Protein AF-U6CZ06-F1 (afdb_monomer_lite)

InterPro domains:
  IPR038876 Ecto-NOX disulfide-thiol exchanger 1/2 [PTHR16001] (2-107)
  IPR060245 Ecto-NOX disulfide-thiol exchanger 1/2, C-terminal helix-turn-helix domain [PF27602] (29-96)

Radius of gyration: 20.13 Å; chains: 1; bounding box: 74×34×38 Å

Sequence (108 aa):
ESCATRLCTSSQDSDYPLEKTLNSSPIKSEREALLVGIISTFLHVHPFGASIEYICSYLHRLDSKICTSDVECLMSRLQHTFRQEMTGVGASLEKRWKFCGFEGLKLT

pLDDT: mean 82.02, std 22.32, range [33.94, 98.56]

Foldseek 3Di:
DDDDDDDDDDDPPPCDPPDDDPDDDLQDDPVLVVLLVVQLVVQVVVPPAAALVVSVVVVCVVPVPDDSVVSVVSLVSPCLQKPWDWDDDDPPTGTGIHGNVCVVVVPD

Organism: Neovison vison (NCBI:txid452646)

Secondary structure (DSSP, 8-state):
----------------------S--S--SHHHHHHHHHHHHHHHT-TT-B-HHHHHHHHHTT-TT--HHHHHHHHHH-TTTEEEEEESSGGG-EEEEEE-TTTGGGG-

Structure (mmCIF, N/CA/C/O backbone):
data_AF-U6CZ06-F1
#
_entry.id   AF-U6CZ06-F1
#
loop_
_atom_site.group_PDB
_atom_site.id
_atom_site.type_symbol
_atom_site.label_atom_id
_atom_site.label_alt_id
_atom_site.label_comp_id
_atom_site.label_asym_id
_atom_site.label_entity_id
_atom_site.label_seq_id
_atom_site.pdbx_PDB_ins_code
_atom_site.Cartn_x
_atom_site.Cartn_y
_atom_site.Cartn_z
_atom_site.occupancy
_atom_site.B_iso_or_equiv
_atom_site.auth_seq_id
_atom_site.auth_comp_id
_atom_site.auth_asym_id
_atom_site.auth_atom_id
_atom_site.pdbx_PDB_model_num
ATOM 1 N N . GLU A 1 1 ? 59.369 -19.956 9.552 1.00 38.28 1 GLU A N 1
ATOM 2 C CA . GLU A 1 1 ? 58.496 -19.464 10.635 1.00 38.28 1 GLU A CA 1
ATOM 3 C C . GLU A 1 1 ? 57.119 -20.073 10.430 1.00 38.28 1 GLU A C 1
ATOM 5 O O . GLU A 1 1 ? 56.568 -19.969 9.343 1.00 38.28 1 GLU A O 1
ATOM 10 N N . SER A 1 2 ? 56.669 -20.864 11.401 1.00 36.28 2 SER A N 1
ATOM 11 C CA . SER A 1 2 ? 55.430 -21.644 11.355 1.00 36.28 2 SER A CA 1
ATOM 12 C C . SER A 1 2 ? 54.343 -20.873 12.093 1.00 36.28 2 SER A C 1
ATOM 14 O O . SER A 1 2 ? 54.577 -20.449 13.222 1.00 36.28 2 SER A O 1
ATOM 16 N N . CYS A 1 3 ? 53.164 -20.715 11.495 1.00 39.00 3 CYS A N 1
ATOM 17 C CA . CYS A 1 3 ? 51.964 -20.355 12.242 1.00 39.00 3 CYS A CA 1
ATOM 18 C C . CYS A 1 3 ? 50.752 -21.071 11.641 1.00 39.00 3 CYS A C 1
ATOM 20 O O . CYS A 1 3 ? 50.082 -20.582 10.737 1.00 39.00 3 CYS A O 1
ATOM 22 N N . ALA A 1 4 ? 50.494 -22.273 12.147 1.00 43.94 4 ALA A N 1
ATOM 23 C CA . ALA A 1 4 ? 49.153 -22.826 12.181 1.00 43.94 4 ALA A CA 1
ATOM 24 C C . ALA A 1 4 ? 48.509 -22.368 13.492 1.00 43.94 4 ALA A C 1
ATOM 26 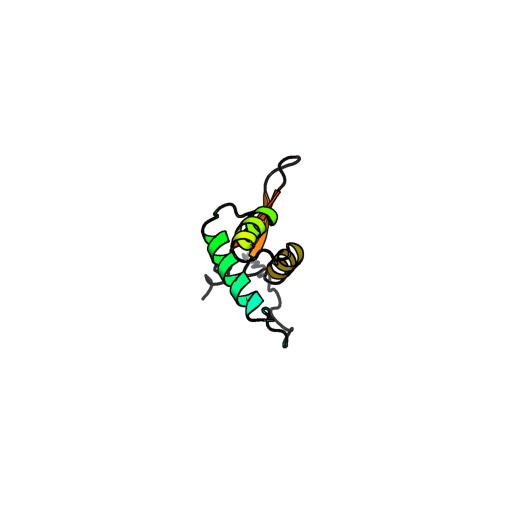O O . ALA A 1 4 ? 49.145 -22.543 14.529 1.00 43.94 4 ALA A O 1
ATOM 27 N N . THR A 1 5 ? 47.276 -21.842 13.463 1.00 40.56 5 THR A N 1
ATOM 28 C CA . THR A 1 5 ? 46.219 -22.070 14.476 1.00 40.56 5 THR A CA 1
ATOM 29 C C . THR A 1 5 ? 44.907 -21.359 14.088 1.00 40.56 5 THR A C 1
ATOM 31 O O . THR A 1 5 ? 44.790 -20.150 14.198 1.00 40.56 5 THR A O 1
ATOM 34 N N . ARG A 1 6 ? 43.942 -22.185 13.656 1.00 43.75 6 ARG A N 1
ATOM 35 C CA . ARG A 1 6 ? 42.552 -22.330 14.142 1.00 43.75 6 ARG A CA 1
ATOM 36 C C . ARG A 1 6 ? 41.527 -21.173 14.075 1.00 43.75 6 ARG A C 1
ATOM 38 O O . ARG A 1 6 ? 41.724 -20.096 14.612 1.00 43.75 6 ARG A O 1
ATOM 45 N N . LEU A 1 7 ? 40.339 -21.628 13.648 1.00 41.09 7 LEU A N 1
ATOM 46 C CA . LEU A 1 7 ? 38.968 -21.311 14.081 1.00 41.09 7 LEU A CA 1
ATOM 47 C C . LEU A 1 7 ? 38.129 -20.350 13.228 1.00 41.09 7 LEU A C 1
ATOM 49 O O . LEU A 1 7 ? 38.282 -19.136 13.214 1.00 41.09 7 LEU A O 1
ATOM 53 N N . CYS A 1 8 ? 37.172 -21.005 12.571 1.00 44.69 8 CYS A N 1
ATOM 54 C CA . CYS A 1 8 ? 35.911 -20.511 12.057 1.00 44.69 8 CYS A CA 1
ATOM 55 C C . CYS A 1 8 ? 35.025 -19.886 13.151 1.00 44.69 8 CYS A C 1
ATOM 57 O O . CYS A 1 8 ? 35.132 -20.239 14.323 1.00 44.69 8 CYS A O 1
ATOM 59 N N . THR A 1 9 ? 34.029 -19.139 12.666 1.00 37.69 9 THR A N 1
ATOM 60 C CA . THR A 1 9 ? 32.780 -18.703 13.310 1.00 37.69 9 THR A CA 1
ATOM 61 C C . THR A 1 9 ? 32.761 -17.276 13.864 1.00 37.69 9 THR A C 1
ATOM 63 O O . THR A 1 9 ? 33.348 -16.953 14.892 1.00 37.69 9 THR A O 1
ATOM 66 N N . SER A 1 10 ? 31.996 -16.425 13.185 1.00 40.09 10 SER A N 1
ATOM 67 C CA . SER A 1 10 ? 31.285 -15.311 13.802 1.00 40.09 10 SER A CA 1
ATOM 68 C C . SER A 1 10 ? 29.939 -15.162 13.098 1.00 40.09 10 SER A C 1
ATOM 70 O O . SER A 1 10 ? 29.760 -14.372 12.173 1.00 40.09 10 SER A O 1
ATOM 72 N N . SER A 1 11 ? 28.979 -15.971 13.547 1.00 52.09 11 SER A N 1
ATOM 73 C CA . SER A 1 11 ? 27.568 -15.616 13.471 1.00 52.09 11 SER A CA 1
ATOM 74 C C . SER A 1 11 ? 27.402 -14.236 14.106 1.00 52.09 11 SER A C 1
ATOM 76 O O . SER A 1 11 ? 27.634 -14.075 15.302 1.00 52.09 11 SER A O 1
ATOM 78 N N . GLN A 1 12 ? 27.038 -13.235 13.313 1.00 42.81 12 GLN A N 1
ATOM 79 C CA . GLN A 1 12 ? 26.316 -12.087 13.842 1.00 42.81 12 GLN A CA 1
ATOM 80 C C . GLN A 1 12 ? 24.846 -12.328 13.533 1.00 42.81 12 GLN A C 1
ATOM 82 O O . GLN A 1 12 ? 24.323 -11.891 12.510 1.00 42.81 12 GLN A O 1
ATOM 87 N N . ASP A 1 13 ? 24.211 -13.080 14.432 1.00 33.94 13 ASP A N 1
ATOM 88 C CA . ASP A 1 13 ? 22.799 -12.893 14.730 1.00 33.94 13 ASP A CA 1
ATOM 89 C C . ASP A 1 13 ? 22.610 -11.406 15.041 1.00 33.94 13 ASP A C 1
ATOM 91 O O . ASP A 1 13 ? 23.095 -10.896 16.053 1.00 33.94 13 ASP A O 1
ATOM 95 N N . SER A 1 14 ? 21.956 -10.677 14.136 1.00 39.28 14 SER A N 1
ATOM 96 C CA . SER A 1 14 ? 21.303 -9.431 14.523 1.00 39.28 14 SER A CA 1
ATOM 97 C C . SER A 1 14 ? 20.061 -9.822 15.308 1.00 39.28 14 SER A C 1
ATOM 99 O O . SER A 1 14 ? 18.969 -9.969 14.770 1.00 39.28 14 SER A O 1
ATOM 101 N N . ASP A 1 15 ? 20.297 -10.060 16.591 1.00 36.44 15 ASP A N 1
ATOM 102 C CA . ASP A 1 15 ? 19.315 -10.184 17.652 1.00 36.44 15 ASP A CA 1
ATOM 103 C C . ASP A 1 15 ? 18.605 -8.823 17.772 1.00 36.44 15 ASP A C 1
ATOM 105 O O . ASP A 1 15 ? 19.122 -7.872 18.364 1.00 36.44 15 ASP A O 1
ATOM 109 N N . TYR A 1 16 ? 17.474 -8.663 17.081 1.00 46.69 16 TYR A N 1
ATOM 110 C CA . TYR A 1 16 ? 16.605 -7.504 17.271 1.00 46.69 16 TYR A CA 1
ATOM 111 C C . TYR A 1 16 ? 15.764 -7.786 18.519 1.00 46.69 16 TYR A C 1
ATOM 113 O O . TYR A 1 16 ? 14.972 -8.732 18.488 1.00 46.69 16 TYR A O 1
ATOM 121 N N . PRO A 1 17 ? 15.875 -6.997 19.603 1.00 41.06 17 PRO A N 1
ATOM 122 C CA . PRO A 1 17 ? 15.121 -7.269 20.817 1.00 41.06 17 PRO A CA 1
ATOM 123 C C . PRO A 1 17 ? 13.624 -7.098 20.545 1.00 41.06 17 PRO A C 1
ATOM 125 O O . PRO A 1 17 ? 13.113 -5.979 20.465 1.00 41.06 17 PRO A O 1
ATOM 128 N N . LEU A 1 18 ? 12.906 -8.213 20.408 1.00 57.59 18 LEU A N 1
ATOM 129 C CA . LEU A 1 18 ? 11.451 -8.259 20.286 1.00 57.59 18 LEU A CA 1
ATOM 130 C C . LEU A 1 18 ? 10.799 -8.138 21.674 1.00 57.59 18 LEU A C 1
ATOM 132 O O . LEU A 1 18 ? 9.947 -8.935 22.040 1.00 57.59 18 LEU A O 1
ATOM 136 N N . GLU A 1 19 ? 11.224 -7.176 22.490 1.00 50.94 19 GLU A N 1
ATOM 137 C CA . GLU A 1 19 ? 10.784 -7.077 23.882 1.00 50.94 19 GLU A CA 1
ATOM 138 C C . GLU A 1 19 ? 10.433 -5.623 24.238 1.00 50.94 19 GLU A C 1
ATOM 140 O O . GLU A 1 19 ? 11.298 -4.753 24.319 1.00 50.94 19 GLU A O 1
ATOM 145 N N . LYS A 1 20 ? 9.135 -5.425 24.533 1.00 46.75 20 LYS A N 1
ATOM 146 C CA . LYS A 1 20 ? 8.450 -4.261 25.146 1.00 46.75 20 LYS A CA 1
ATOM 147 C C . LYS A 1 20 ? 7.838 -3.204 24.219 1.00 46.75 20 LYS A C 1
ATOM 149 O O . LYS A 1 20 ? 8.310 -2.078 24.120 1.00 46.75 20 LYS A O 1
ATOM 154 N N . THR A 1 21 ? 6.618 -3.484 23.755 1.00 44.28 21 THR A N 1
ATOM 155 C CA . THR A 1 21 ? 5.492 -2.532 23.879 1.00 44.28 21 THR A CA 1
ATOM 156 C C . THR A 1 21 ? 4.184 -3.317 24.043 1.00 44.28 21 THR A C 1
ATOM 158 O O . THR A 1 21 ? 3.447 -3.561 23.093 1.00 44.28 21 THR A O 1
ATOM 161 N N . LEU A 1 22 ? 3.903 -3.764 25.267 1.00 55.09 22 LEU A N 1
ATOM 162 C CA . LEU A 1 22 ? 2.565 -4.220 25.645 1.00 55.09 22 LEU A CA 1
ATOM 163 C C . LEU A 1 22 ? 1.634 -2.993 25.688 1.00 55.09 22 LEU A C 1
ATOM 165 O O . LEU A 1 22 ? 1.953 -2.015 26.363 1.00 55.09 22 LEU A O 1
ATOM 169 N N . ASN A 1 23 ? 0.491 -3.094 24.992 1.00 49.94 23 ASN A N 1
ATOM 170 C CA . ASN A 1 23 ? -0.758 -2.316 25.152 1.00 49.94 23 ASN A CA 1
ATOM 171 C C . ASN A 1 23 ? -1.185 -1.345 24.032 1.00 49.94 23 ASN A C 1
ATOM 173 O O . ASN A 1 23 ? -1.975 -0.437 24.283 1.00 49.94 23 ASN A O 1
ATOM 177 N N . SER A 1 24 ? -0.809 -1.573 22.774 1.00 63.88 24 SER A N 1
ATOM 178 C CA . SER A 1 24 ? -1.665 -1.110 21.670 1.00 63.88 24 SER A CA 1
ATOM 179 C C . SER A 1 24 ? -1.713 -2.156 20.574 1.00 63.88 24 SER A C 1
ATOM 181 O O . SER A 1 24 ? -0.676 -2.486 20.000 1.00 63.88 24 SER A O 1
ATOM 183 N N . SER A 1 25 ? -2.903 -2.673 20.270 1.00 77.56 25 SER A N 1
ATOM 184 C CA . SER A 1 25 ? -3.082 -3.481 19.073 1.00 77.56 25 SER A CA 1
ATOM 185 C C . SER A 1 25 ? -2.595 -2.673 17.857 1.00 77.56 25 SER A C 1
ATOM 187 O O . SER A 1 25 ? -2.927 -1.488 17.724 1.00 77.56 25 SER A O 1
ATOM 189 N N . PRO A 1 26 ? -1.797 -3.269 16.954 1.00 85.06 26 PRO A N 1
ATOM 190 C CA . PRO A 1 26 ? -1.318 -2.572 15.762 1.00 85.06 26 PRO A CA 1
ATOM 191 C C . PRO A 1 26 ? -2.477 -2.138 14.849 1.00 85.06 26 PRO A C 1
ATOM 193 O O . PRO A 1 26 ? -2.320 -1.225 14.047 1.00 85.06 26 PRO A O 1
ATOM 196 N N . ILE A 1 27 ? -3.666 -2.710 15.039 1.00 92.62 27 ILE A N 1
ATOM 197 C CA . ILE A 1 27 ? -4.927 -2.319 14.409 1.00 92.62 27 ILE A CA 1
ATOM 198 C C . ILE A 1 27 ? -5.862 -1.771 15.496 1.00 92.62 27 ILE A C 1
ATOM 200 O O . ILE A 1 27 ? -6.125 -2.450 16.487 1.00 92.62 27 ILE A O 1
ATOM 204 N N . LYS A 1 28 ? -6.348 -0.539 15.330 1.00 92.00 28 LYS A N 1
ATOM 205 C CA . LYS A 1 28 ? -7.128 0.223 16.325 1.00 92.00 28 LYS A CA 1
ATOM 206 C C . LYS A 1 28 ? -8.638 0.182 16.088 1.00 92.00 28 LYS A C 1
ATOM 208 O O . LYS A 1 28 ? -9.398 0.625 16.941 1.00 92.00 28 LYS A O 1
ATOM 213 N N . SER A 1 29 ? -9.081 -0.287 14.922 1.00 94.38 29 SER A N 1
ATOM 214 C CA . SER A 1 29 ? -10.500 -0.330 14.557 1.00 94.38 29 SER A CA 1
ATOM 215 C C . SER A 1 29 ? -10.791 -1.403 13.511 1.00 94.38 29 SER A C 1
ATOM 217 O O . SER A 1 29 ? -9.901 -1.819 12.769 1.00 94.38 29 SER A O 1
ATOM 219 N N . GLU A 1 30 ? -12.061 -1.793 13.400 1.00 95.69 30 GLU A N 1
ATOM 220 C CA . GLU A 1 30 ? -12.551 -2.660 12.320 1.00 95.69 30 GLU A CA 1
ATOM 221 C C . GLU A 1 30 ? -12.265 -2.058 10.936 1.00 95.69 30 GLU A C 1
ATOM 223 O O . GLU A 1 30 ? -11.843 -2.761 10.021 1.00 95.69 30 GLU A O 1
ATOM 228 N N . ARG A 1 31 ? -12.393 -0.731 10.799 1.00 95.44 31 ARG A N 1
ATOM 229 C CA . ARG A 1 31 ? -12.069 -0.025 9.554 1.00 95.44 31 ARG A CA 1
ATOM 230 C C . ARG A 1 31 ? -10.614 -0.235 9.139 1.00 95.44 31 ARG A C 1
ATOM 232 O O . ARG A 1 31 ? -10.350 -0.479 7.966 1.00 95.44 31 ARG A O 1
ATOM 239 N N . GLU A 1 32 ? -9.673 -0.157 10.080 1.00 96.00 32 GLU A N 1
ATOM 240 C CA . GLU A 1 32 ? -8.264 -0.448 9.791 1.00 96.00 32 GLU A CA 1
ATOM 241 C C . GLU A 1 32 ? -8.070 -1.914 9.387 1.00 96.00 32 GLU A C 1
ATOM 243 O O . GLU A 1 32 ? -7.355 -2.171 8.424 1.00 96.00 32 GLU A O 1
ATOM 248 N N . ALA A 1 33 ? -8.739 -2.864 10.049 1.00 96.88 33 ALA A N 1
ATOM 249 C CA . ALA A 1 33 ? -8.660 -4.281 9.687 1.00 96.88 33 ALA A CA 1
ATOM 250 C C . ALA A 1 33 ? -9.134 -4.539 8.244 1.00 96.88 33 ALA A C 1
ATOM 252 O O . ALA A 1 33 ? -8.463 -5.241 7.486 1.00 96.88 33 ALA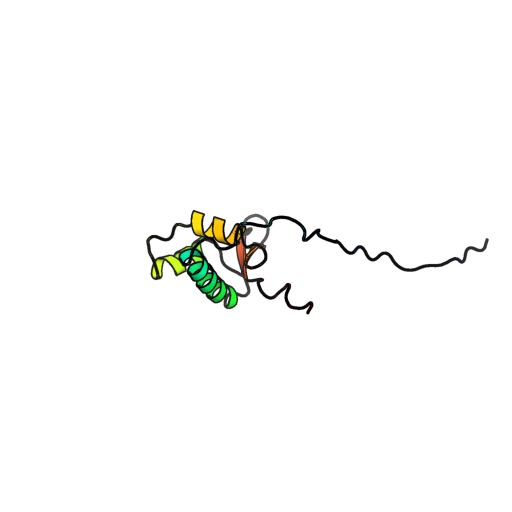 A O 1
ATOM 253 N N . LEU A 1 34 ? -10.251 -3.922 7.842 1.00 97.31 34 LEU A N 1
ATOM 254 C CA . LEU A 1 34 ? -10.777 -4.007 6.478 1.00 97.31 34 LEU A CA 1
ATOM 255 C C . LEU A 1 34 ? -9.810 -3.402 5.455 1.00 97.31 34 LEU A C 1
ATOM 257 O O . LEU A 1 34 ? -9.543 -4.018 4.422 1.00 97.31 34 LEU A O 1
ATOM 261 N N . LEU A 1 35 ? -9.247 -2.225 5.750 1.00 97.81 35 LEU A N 1
ATOM 262 C CA . LEU A 1 35 ? -8.254 -1.587 4.883 1.00 97.81 35 LEU A CA 1
ATOM 263 C C . LEU A 1 35 ? -7.010 -2.460 4.723 1.00 97.81 35 LEU A C 1
ATOM 265 O O . LEU A 1 35 ? -6.564 -2.660 3.598 1.00 97.81 35 LEU A O 1
ATOM 269 N N . VAL A 1 36 ? -6.484 -3.021 5.816 1.00 97.75 36 VAL A N 1
ATOM 270 C CA . VAL A 1 36 ? -5.342 -3.944 5.769 1.00 97.75 36 VAL A CA 1
ATOM 271 C C . VAL A 1 36 ? -5.654 -5.129 4.864 1.00 97.75 36 VAL A C 1
ATOM 273 O O . VAL A 1 36 ? -4.872 -5.399 3.960 1.00 97.75 36 VAL A O 1
ATOM 276 N N . GLY A 1 37 ? -6.807 -5.782 5.034 1.00 97.88 37 GLY A N 1
ATOM 277 C CA . GLY A 1 37 ? -7.199 -6.917 4.196 1.00 97.88 37 GLY A CA 1
ATOM 278 C C . GLY A 1 37 ? -7.245 -6.565 2.707 1.00 97.88 37 GLY A C 1
ATOM 279 O O . GLY A 1 37 ? -6.622 -7.239 1.889 1.00 97.88 37 GLY A O 1
ATOM 280 N N . ILE A 1 38 ? -7.913 -5.463 2.357 1.00 98.25 38 ILE A N 1
ATOM 281 C CA . ILE A 1 38 ? -8.049 -5.017 0.965 1.00 98.25 38 ILE A CA 1
ATOM 282 C C . ILE A 1 38 ? -6.689 -4.633 0.364 1.00 98.25 38 ILE A C 1
ATOM 284 O O . ILE A 1 38 ? -6.379 -5.037 -0.758 1.00 98.25 38 ILE A O 1
ATOM 288 N N . ILE A 1 39 ? -5.864 -3.878 1.096 1.00 98.56 39 ILE A N 1
ATOM 289 C CA . ILE A 1 39 ? -4.531 -3.457 0.640 1.00 98.56 39 ILE A CA 1
ATOM 290 C C . ILE A 1 39 ? -3.610 -4.672 0.494 1.00 98.56 39 ILE A C 1
ATOM 292 O O . ILE A 1 39 ? -2.873 -4.753 -0.487 1.00 98.56 39 ILE A O 1
ATOM 296 N N . SER A 1 40 ? -3.669 -5.639 1.415 1.00 97.81 40 SER A N 1
ATOM 297 C CA . SER A 1 40 ? -2.937 -6.903 1.308 1.00 97.81 40 SER A CA 1
ATOM 298 C C . SER A 1 40 ? -3.328 -7.664 0.046 1.00 97.81 40 SER A C 1
ATOM 300 O O . SER A 1 40 ? -2.441 -8.033 -0.716 1.00 97.81 40 SER A O 1
ATOM 302 N N . THR A 1 41 ? -4.624 -7.847 -0.231 1.00 97.88 41 THR A N 1
ATOM 303 C CA . THR A 1 41 ? -5.088 -8.512 -1.461 1.00 97.88 41 THR A CA 1
ATOM 304 C C . THR A 1 41 ? -4.637 -7.769 -2.716 1.00 97.88 41 THR A C 1
ATOM 306 O O . THR A 1 41 ? -4.151 -8.400 -3.653 1.00 97.88 41 THR A O 1
ATOM 309 N N . PHE A 1 42 ? -4.754 -6.439 -2.727 1.00 98.50 42 PHE A N 1
ATOM 310 C CA . PHE A 1 42 ? -4.301 -5.604 -3.836 1.00 98.50 42 PHE A CA 1
ATOM 311 C C . PHE A 1 42 ? -2.798 -5.783 -4.075 1.00 98.50 42 PHE A C 1
ATOM 313 O O . PHE A 1 42 ? -2.380 -6.214 -5.144 1.00 98.50 42 PHE A O 1
ATOM 320 N N . LEU A 1 43 ? -1.965 -5.531 -3.067 1.00 97.94 43 LEU A N 1
ATOM 321 C CA . LEU A 1 43 ? -0.512 -5.605 -3.210 1.00 97.94 43 LEU A CA 1
ATOM 322 C C . LEU A 1 43 ? -0.000 -7.021 -3.481 1.00 97.94 43 LEU A C 1
ATOM 324 O O . LEU A 1 43 ? 1.028 -7.165 -4.136 1.00 97.94 43 LEU A O 1
ATOM 328 N N . HIS A 1 44 ? -0.710 -8.059 -3.032 1.00 95.88 44 HIS A N 1
ATOM 329 C CA . HIS A 1 44 ? -0.327 -9.446 -3.287 1.00 95.88 44 HIS A CA 1
ATOM 330 C C . HIS A 1 44 ? -0.293 -9.783 -4.785 1.00 95.88 44 HIS A C 1
ATOM 332 O O . HIS A 1 44 ? 0.572 -10.538 -5.221 1.00 95.88 44 HIS A O 1
ATOM 338 N N . VAL A 1 45 ? -1.183 -9.186 -5.587 1.00 96.88 45 VAL A N 1
ATOM 339 C CA . VAL A 1 45 ? -1.198 -9.374 -7.049 1.00 96.88 45 VAL A CA 1
ATOM 340 C C . VAL A 1 45 ? -0.293 -8.385 -7.800 1.00 96.88 45 VAL A C 1
ATOM 342 O O . VAL A 1 45 ? -0.203 -8.446 -9.026 1.00 96.88 45 VAL A O 1
ATOM 345 N N . HIS A 1 46 ? 0.412 -7.493 -7.093 1.00 96.75 46 HIS A N 1
ATOM 346 C CA . HIS A 1 46 ? 1.342 -6.517 -7.665 1.00 96.75 46 HIS A CA 1
ATOM 347 C C . HIS A 1 46 ? 2.803 -6.881 -7.336 1.00 96.75 46 HIS A C 1
ATOM 349 O O . HIS A 1 46 ? 3.363 -6.357 -6.371 1.00 96.75 46 HIS A O 1
ATOM 355 N N . PRO A 1 47 ? 3.479 -7.714 -8.157 1.00 90.94 47 PRO A N 1
ATOM 356 C CA . PRO A 1 47 ? 4.838 -8.196 -7.866 1.00 90.94 47 PRO A CA 1
ATOM 357 C C . PRO A 1 47 ? 5.889 -7.075 -7.761 1.00 90.94 47 PRO A C 1
ATOM 359 O O . PRO A 1 47 ? 6.899 -7.222 -7.075 1.00 90.94 47 PRO A O 1
ATOM 362 N N . PHE A 1 48 ? 5.643 -5.928 -8.399 1.00 94.12 48 PHE A N 1
ATOM 363 C CA . PHE A 1 48 ? 6.509 -4.742 -8.346 1.00 94.12 48 PHE A CA 1
ATOM 364 C C . PHE A 1 48 ? 6.029 -3.684 -7.342 1.00 94.12 48 PHE A C 1
ATOM 366 O O . PHE A 1 48 ? 6.530 -2.560 -7.330 1.00 94.12 48 PHE A O 1
ATOM 373 N N . GLY A 1 49 ? 5.040 -4.014 -6.512 1.00 96.62 49 GLY A N 1
ATOM 374 C CA . GLY A 1 49 ? 4.400 -3.068 -5.610 1.00 96.62 49 GLY A CA 1
ATOM 375 C C . GLY A 1 49 ? 3.620 -1.965 -6.328 1.00 96.62 49 GLY A C 1
ATOM 376 O O . GLY A 1 49 ? 3.475 -1.953 -7.556 1.00 96.62 49 GLY A O 1
ATOM 377 N N . ALA A 1 50 ? 3.126 -1.007 -5.552 1.00 98.06 50 ALA A N 1
ATOM 378 C CA . ALA A 1 50 ? 2.310 0.105 -6.034 1.00 98.06 50 ALA A CA 1
ATOM 379 C C . ALA A 1 50 ? 2.656 1.413 -5.319 1.00 98.06 50 ALA A C 1
ATOM 381 O O . ALA A 1 50 ? 3.027 1.398 -4.146 1.00 98.06 50 ALA A O 1
ATOM 382 N N . SER A 1 51 ? 2.514 2.546 -6.008 1.00 97.50 51 SER A N 1
ATOM 383 C CA . SER A 1 51 ? 2.593 3.851 -5.347 1.00 97.50 51 SER A CA 1
ATOM 384 C C . SER A 1 51 ? 1.376 4.065 -4.438 1.00 97.50 51 SER A C 1
ATOM 386 O O . SER A 1 51 ? 0.333 3.424 -4.618 1.00 97.50 51 SER A O 1
ATOM 388 N N . ILE A 1 52 ? 1.492 4.975 -3.468 1.00 97.81 52 ILE A N 1
ATOM 389 C CA . ILE A 1 52 ? 0.381 5.301 -2.564 1.00 97.81 52 ILE A CA 1
ATOM 390 C C . ILE A 1 52 ? -0.819 5.868 -3.335 1.00 97.81 52 ILE A C 1
ATOM 392 O O . ILE A 1 52 ? -1.961 5.514 -3.055 1.00 97.81 52 ILE A O 1
ATOM 396 N N . GLU A 1 53 ? -0.573 6.658 -4.379 1.00 97.19 53 GLU A N 1
ATOM 397 C CA . GLU A 1 53 ? -1.607 7.241 -5.235 1.00 97.19 53 GLU A CA 1
ATOM 398 C C . GLU A 1 53 ? -2.391 6.157 -5.974 1.00 97.19 53 GLU A C 1
ATOM 400 O O . GLU A 1 53 ? -3.613 6.257 -6.108 1.00 97.19 53 GLU A O 1
ATOM 405 N N . TYR A 1 54 ? -1.713 5.097 -6.427 1.00 98.06 54 TYR A N 1
ATOM 406 C CA . TYR A 1 54 ? -2.383 4.004 -7.120 1.00 98.06 54 TYR A CA 1
ATOM 407 C C . TYR A 1 54 ? -3.245 3.169 -6.165 1.00 98.06 54 TYR A C 1
ATOM 409 O O . TYR A 1 54 ? -4.396 2.861 -6.487 1.00 98.06 54 TYR A O 1
ATOM 417 N N . ILE A 1 55 ? -2.728 2.876 -4.967 1.00 98.50 55 ILE A N 1
ATOM 418 C CA . ILE A 1 55 ? -3.483 2.197 -3.903 1.00 98.50 55 ILE A CA 1
ATOM 419 C C . ILE A 1 55 ? -4.727 3.017 -3.545 1.00 98.50 55 ILE A C 1
ATOM 421 O O . ILE A 1 55 ? -5.841 2.492 -3.554 1.00 98.50 55 ILE A O 1
ATOM 425 N N . CYS A 1 56 ? -4.570 4.315 -3.285 1.00 98.31 56 CYS A N 1
ATOM 426 C CA . CYS A 1 56 ? -5.686 5.188 -2.933 1.00 98.31 56 CYS A CA 1
ATOM 427 C C . CYS A 1 56 ? -6.698 5.329 -4.072 1.00 98.31 56 CYS A C 1
ATOM 429 O O . CYS A 1 56 ? -7.893 5.264 -3.809 1.00 98.31 56 CYS A O 1
ATOM 431 N N . SER A 1 57 ? -6.256 5.396 -5.331 1.00 98.00 57 SER A N 1
ATOM 432 C CA . SER A 1 57 ? -7.163 5.399 -6.489 1.00 98.00 57 SER A CA 1
ATOM 433 C C . SER A 1 57 ? -8.020 4.129 -6.561 1.00 98.00 57 SER A C 1
ATOM 435 O O . SER A 1 57 ? -9.192 4.192 -6.931 1.00 98.00 57 SER A O 1
ATOM 437 N N . TYR A 1 58 ? -7.464 2.966 -6.195 1.00 98.44 58 TYR A N 1
ATOM 438 C CA . TYR A 1 58 ? -8.239 1.729 -6.070 1.00 98.44 58 TYR A CA 1
ATOM 439 C C . TYR A 1 58 ? -9.244 1.815 -4.913 1.00 98.44 58 TYR A C 1
ATOM 441 O O . TYR A 1 58 ? -10.427 1.537 -5.110 1.00 98.44 58 TYR A O 1
ATOM 449 N N . LEU A 1 59 ? -8.788 2.239 -3.732 1.00 98.25 59 LEU A N 1
ATOM 450 C CA . LEU A 1 59 ? -9.607 2.341 -2.524 1.00 98.25 59 LEU A CA 1
ATOM 451 C C . LEU A 1 59 ? -10.752 3.357 -2.661 1.00 98.25 59 LEU A C 1
ATOM 453 O O . LEU A 1 59 ? -11.858 3.090 -2.200 1.00 98.25 59 LEU A O 1
ATOM 457 N N . HIS A 1 60 ? -10.537 4.476 -3.357 1.00 98.00 60 HIS A N 1
ATOM 458 C CA . HIS A 1 60 ? -11.560 5.498 -3.610 1.00 98.00 60 HIS A CA 1
ATOM 459 C C . HIS A 1 60 ? -12.733 5.001 -4.450 1.00 98.00 60 HIS A C 1
ATOM 461 O O . HIS A 1 60 ? -13.820 5.566 -4.355 1.00 98.00 60 HIS A O 1
ATOM 467 N N . ARG A 1 61 ? -12.554 3.929 -5.234 1.00 97.44 61 ARG A N 1
ATOM 468 C CA . ARG A 1 61 ? -13.673 3.268 -5.926 1.00 97.44 61 ARG A CA 1
ATOM 469 C C . ARG A 1 61 ? -14.574 2.474 -4.979 1.00 97.44 61 ARG A C 1
ATOM 471 O O . ARG A 1 61 ? -15.703 2.178 -5.350 1.00 97.44 61 ARG A O 1
ATOM 478 N N . LEU A 1 62 ? -14.079 2.121 -3.791 1.00 96.56 62 LEU A N 1
ATOM 479 C CA . LEU A 1 62 ? -14.830 1.417 -2.748 1.00 96.56 62 LEU A CA 1
ATOM 480 C C . LEU A 1 62 ? -15.424 2.401 -1.732 1.00 96.56 62 LEU A C 1
ATOM 482 O O . LEU A 1 62 ? -16.579 2.264 -1.344 1.00 96.56 62 LEU A O 1
ATOM 486 N N . ASP A 1 63 ? -14.641 3.401 -1.323 1.00 95.69 63 ASP A N 1
ATOM 487 C CA . ASP A 1 63 ? -15.065 4.474 -0.422 1.00 95.69 63 ASP A CA 1
ATOM 488 C C . ASP A 1 63 ? -14.313 5.774 -0.750 1.00 95.69 63 ASP A C 1
ATOM 490 O O . ASP A 1 63 ? -13.112 5.917 -0.498 1.00 95.69 63 ASP A O 1
ATOM 494 N N . SER A 1 64 ? -15.038 6.759 -1.284 1.00 94.75 64 SER A N 1
ATOM 495 C CA . SER A 1 64 ? -14.481 8.058 -1.671 1.00 94.75 64 SER A CA 1
ATOM 496 C C . SER A 1 64 ? -14.062 8.931 -0.482 1.00 94.75 64 SER A C 1
ATOM 498 O O . SER A 1 64 ? -13.455 9.978 -0.685 1.00 94.75 64 SER A O 1
ATOM 500 N N . LYS A 1 65 ? -14.389 8.540 0.758 1.00 95.62 65 LYS A N 1
ATOM 501 C CA . LYS A 1 65 ? -13.999 9.259 1.982 1.00 95.62 65 LYS A CA 1
ATOM 502 C C . LYS A 1 65 ? -12.632 8.828 2.518 1.00 95.62 65 LYS A C 1
ATOM 504 O O . LYS A 1 65 ? -12.197 9.329 3.553 1.00 95.62 65 LYS A O 1
ATOM 509 N N . ILE A 1 66 ? -11.957 7.880 1.867 1.00 95.25 66 ILE A N 1
ATOM 510 C CA . ILE A 1 66 ? -10.630 7.425 2.288 1.00 95.25 66 ILE A CA 1
ATOM 511 C C . ILE A 1 66 ? -9.608 8.555 2.112 1.00 95.25 66 ILE A C 1
ATOM 513 O O . ILE A 1 66 ? -9.469 9.126 1.035 1.00 95.25 66 ILE A O 1
ATOM 517 N N . CYS A 1 67 ? -8.865 8.865 3.173 1.00 96.81 67 CYS A N 1
ATOM 518 C CA . CYS A 1 67 ? -7.792 9.849 3.129 1.00 96.81 67 CYS A CA 1
ATOM 519 C C . CYS A 1 67 ? -6.451 9.170 2.828 1.00 96.81 67 CYS A C 1
ATOM 521 O O . CYS A 1 67 ? -6.087 8.193 3.485 1.00 96.81 67 CYS A O 1
ATOM 523 N N . THR A 1 68 ? -5.699 9.702 1.863 1.00 97.25 68 THR A N 1
ATOM 524 C CA . THR A 1 68 ? -4.387 9.169 1.462 1.00 97.25 68 THR A CA 1
ATOM 525 C C . THR A 1 68 ? -3.398 9.126 2.626 1.00 97.25 68 THR A C 1
ATOM 527 O O . THR A 1 68 ? -2.729 8.113 2.820 1.00 97.25 68 THR A O 1
ATOM 530 N N . SER A 1 69 ? -3.352 10.181 3.449 1.00 97.25 69 SER A N 1
ATOM 531 C CA . SER A 1 69 ? -2.445 10.251 4.603 1.00 97.25 69 SER A CA 1
ATOM 532 C C . SER A 1 69 ? -2.739 9.177 5.647 1.00 97.25 69 SER A C 1
ATOM 534 O O . SER A 1 69 ? -1.818 8.643 6.260 1.00 97.25 69 SER A O 1
ATOM 536 N N . ASP A 1 70 ? -4.015 8.836 5.841 1.00 96.50 70 ASP A N 1
ATOM 537 C CA . ASP A 1 70 ? -4.421 7.829 6.823 1.00 96.50 70 ASP A CA 1
ATOM 538 C C . ASP A 1 70 ? -3.998 6.433 6.368 1.00 96.50 70 ASP A C 1
ATOM 540 O O . ASP A 1 70 ? -3.530 5.631 7.176 1.00 96.50 70 ASP A O 1
ATOM 544 N N . VAL A 1 71 ? -4.119 6.156 5.064 1.00 97.94 71 VAL A N 1
ATOM 545 C CA . VAL A 1 71 ? -3.656 4.901 4.460 1.00 97.94 71 VAL A CA 1
ATOM 546 C C . VAL A 1 71 ? -2.138 4.792 4.564 1.00 97.94 71 VAL A C 1
ATOM 548 O O . VAL A 1 71 ? -1.632 3.768 5.018 1.00 97.94 71 VAL A O 1
ATOM 551 N N . GLU A 1 72 ? -1.405 5.850 4.213 1.00 97.50 72 GLU A N 1
ATOM 552 C CA . GLU A 1 72 ? 0.057 5.859 4.310 1.00 97.50 72 GLU A CA 1
ATOM 553 C C . GLU A 1 72 ? 0.535 5.679 5.760 1.00 97.50 72 GLU A C 1
ATOM 555 O O . GLU A 1 72 ? 1.446 4.890 6.021 1.00 97.50 72 GLU A O 1
ATOM 560 N N . CYS A 1 73 ? -0.118 6.342 6.720 1.00 96.81 73 CYS A N 1
ATOM 561 C CA . CYS A 1 73 ? 0.163 6.200 8.149 1.00 96.81 73 CYS A CA 1
ATOM 562 C C . CYS A 1 73 ? -0.111 4.772 8.647 1.00 96.81 73 CYS A C 1
ATOM 564 O O . CYS A 1 73 ? 0.713 4.188 9.357 1.00 96.81 73 CYS A O 1
ATOM 566 N N . LEU A 1 74 ? -1.238 4.177 8.239 1.00 97.50 74 LEU A N 1
ATOM 567 C CA . LEU A 1 74 ? -1.585 2.795 8.567 1.00 97.50 74 LEU A CA 1
ATOM 568 C C . LEU A 1 74 ? -0.527 1.819 8.039 1.00 97.50 74 LEU A C 1
ATOM 570 O O . LEU A 1 74 ? -0.025 0.994 8.800 1.00 97.50 74 LEU A O 1
ATOM 574 N N . MET A 1 75 ? -0.150 1.941 6.766 1.00 97.62 75 MET A N 1
ATOM 575 C CA . MET A 1 75 ? 0.847 1.066 6.146 1.00 97.62 75 MET A CA 1
ATOM 576 C C . MET A 1 75 ? 2.231 1.238 6.782 1.00 97.62 75 MET A C 1
AT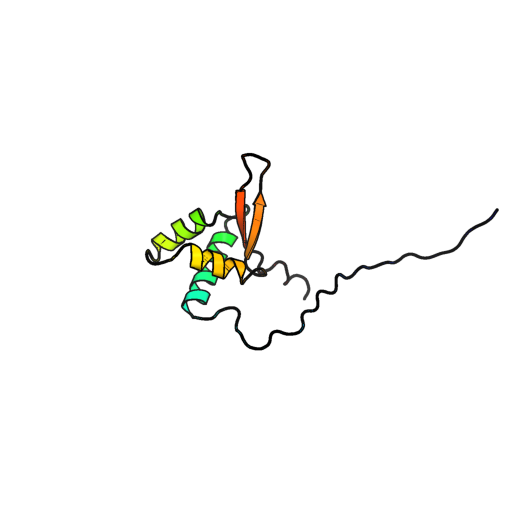OM 578 O O . MET A 1 75 ? 2.886 0.248 7.098 1.00 97.62 75 MET A O 1
ATOM 582 N N . SER A 1 76 ? 2.633 2.477 7.074 1.00 96.19 76 SER A N 1
ATOM 583 C CA . SER A 1 76 ? 3.906 2.791 7.741 1.00 96.19 76 SER A CA 1
ATOM 584 C C . SER A 1 76 ? 3.995 2.255 9.167 1.00 96.19 76 SER A C 1
ATOM 586 O O . SER A 1 76 ? 5.093 1.983 9.647 1.00 96.19 76 SER A O 1
ATOM 588 N N . ARG A 1 77 ? 2.858 2.095 9.856 1.00 95.38 77 ARG A N 1
ATOM 589 C CA . ARG A 1 77 ? 2.786 1.499 11.198 1.00 95.38 77 ARG A CA 1
ATOM 590 C C . ARG A 1 77 ? 2.846 -0.030 11.169 1.00 95.38 77 ARG A C 1
ATOM 592 O O . ARG A 1 77 ? 3.214 -0.643 12.167 1.00 95.38 77 ARG A O 1
ATOM 599 N N . LEU A 1 78 ? 2.513 -0.647 10.038 1.00 94.81 78 LEU A N 1
ATOM 600 C CA 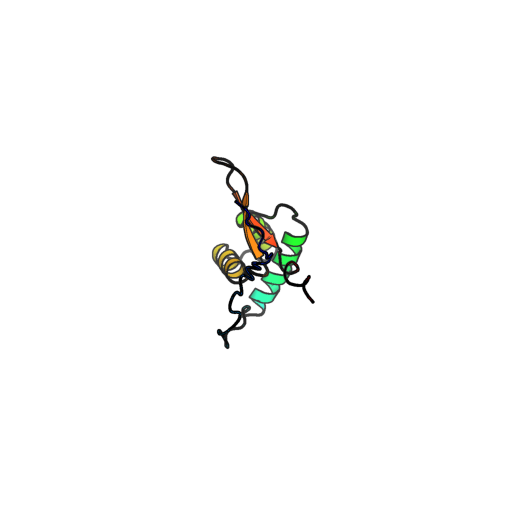. LEU A 1 78 ? 2.442 -2.097 9.850 1.00 94.81 78 LEU A CA 1
ATOM 601 C C . LEU A 1 78 ? 3.602 -2.611 8.984 1.00 94.81 78 LEU A C 1
ATOM 603 O O . LEU A 1 78 ? 3.387 -3.343 8.021 1.00 94.81 78 LEU A O 1
ATOM 607 N N . GLN A 1 79 ? 4.841 -2.260 9.338 1.00 91.94 79 GLN A N 1
ATOM 608 C CA . GLN A 1 79 ? 6.037 -2.508 8.508 1.00 91.94 79 GLN A CA 1
ATOM 609 C C . GLN A 1 79 ? 6.342 -3.991 8.248 1.00 91.94 79 GLN A C 1
ATOM 611 O O . GLN A 1 79 ? 6.972 -4.334 7.253 1.00 91.94 79 GLN A O 1
ATOM 616 N N . HIS A 1 80 ? 5.870 -4.885 9.120 1.00 91.19 80 HIS A N 1
ATOM 617 C CA . HIS A 1 80 ? 5.975 -6.334 8.913 1.00 91.19 80 HIS A CA 1
ATOM 618 C C . HIS A 1 80 ? 4.931 -6.878 7.924 1.00 91.19 80 HIS A C 1
ATOM 620 O O . HIS A 1 80 ? 5.067 -7.994 7.437 1.00 91.19 80 HIS A O 1
ATOM 626 N N . THR A 1 81 ? 3.886 -6.103 7.619 1.00 94.88 81 THR A N 1
ATOM 627 C CA . THR A 1 81 ? 2.849 -6.441 6.630 1.00 94.88 81 THR A CA 1
ATOM 628 C C . THR A 1 81 ? 3.081 -5.714 5.307 1.00 94.88 81 THR A C 1
ATOM 630 O O . THR A 1 81 ? 2.933 -6.321 4.243 1.00 94.88 81 THR A O 1
ATOM 633 N N . PHE A 1 82 ? 3.462 -4.435 5.370 1.00 96.75 82 PHE A N 1
ATOM 634 C CA . PHE A 1 82 ? 3.689 -3.571 4.217 1.00 96.75 82 PHE A CA 1
ATOM 635 C C . PHE A 1 82 ? 5.063 -2.913 4.291 1.00 96.75 82 PHE A C 1
ATOM 637 O O . PHE A 1 82 ? 5.376 -2.214 5.251 1.00 96.75 82 PHE A O 1
ATOM 644 N N . ARG A 1 83 ? 5.860 -3.074 3.240 1.00 96.06 83 ARG A N 1
ATOM 645 C CA . ARG A 1 83 ? 7.195 -2.485 3.129 1.00 96.06 83 ARG A CA 1
ATOM 646 C C . ARG A 1 83 ? 7.186 -1.399 2.065 1.00 96.06 83 ARG A C 1
ATOM 648 O O . ARG A 1 83 ? 6.716 -1.644 0.957 1.00 96.06 83 ARG A O 1
ATOM 655 N N . GLN A 1 84 ? 7.708 -0.218 2.386 1.00 97.00 84 GLN A N 1
ATOM 656 C CA . GLN A 1 84 ? 7.983 0.815 1.389 1.00 97.00 84 GLN A CA 1
ATOM 657 C C . GLN A 1 84 ? 9.405 0.625 0.859 1.00 97.00 84 GLN A C 1
ATOM 659 O O . GLN A 1 84 ? 10.363 0.572 1.626 1.00 97.00 84 GLN A O 1
ATOM 664 N N . GLU A 1 85 ? 9.534 0.52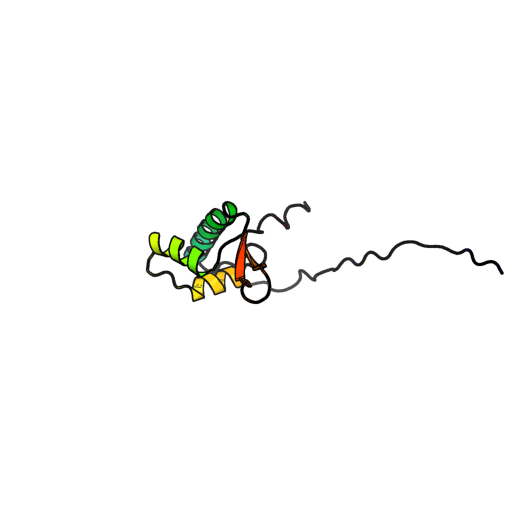2 -0.455 1.00 95.00 85 GLU A N 1
ATOM 665 C CA . GLU A 1 85 ? 10.799 0.369 -1.159 1.00 95.00 85 GLU A CA 1
ATOM 666 C C . GLU A 1 85 ? 10.998 1.525 -2.137 1.00 95.00 85 GLU A C 1
ATOM 668 O O . GLU A 1 85 ? 10.042 2.046 -2.717 1.00 95.00 85 GLU A O 1
ATOM 673 N N . MET A 1 86 ? 12.259 1.911 -2.323 1.00 94.12 86 MET A N 1
ATOM 674 C CA . MET A 1 86 ? 12.667 2.850 -3.363 1.00 94.12 86 MET A CA 1
ATOM 675 C C . MET A 1 86 ? 13.142 2.050 -4.573 1.00 94.12 86 MET A C 1
ATOM 677 O O . MET A 1 86 ? 14.069 1.250 -4.460 1.00 94.12 86 MET A O 1
ATOM 681 N N . THR A 1 87 ? 12.516 2.259 -5.726 1.00 87.81 87 THR A N 1
ATOM 682 C CA . THR A 1 87 ? 12.864 1.584 -6.984 1.00 87.81 87 THR A CA 1
ATOM 683 C C . THR A 1 87 ? 13.309 2.601 -8.027 1.00 87.81 87 THR A C 1
ATOM 685 O O . THR A 1 87 ? 12.734 3.680 -8.090 1.00 87.81 87 THR A O 1
ATOM 688 N N . GLY A 1 88 ? 14.290 2.265 -8.867 1.00 89.38 88 GLY A N 1
ATOM 689 C CA . GLY A 1 88 ? 14.811 3.166 -9.907 1.00 89.38 88 GLY A CA 1
ATOM 690 C C . GLY A 1 88 ? 16.059 3.947 -9.478 1.00 89.38 88 GLY A C 1
ATOM 691 O O . GLY A 1 88 ? 16.625 3.696 -8.415 1.00 89.38 88 GLY A O 1
ATOM 692 N N . VAL A 1 89 ? 16.530 4.861 -10.334 1.00 91.19 89 VAL A N 1
ATOM 693 C CA . VAL A 1 89 ? 17.761 5.644 -10.115 1.00 91.19 89 VAL A CA 1
ATOM 694 C C . VAL A 1 89 ? 17.576 7.066 -10.646 1.00 91.19 89 VAL A C 1
ATOM 696 O O . VAL A 1 89 ? 17.095 7.271 -11.759 1.00 91.19 89 VAL A O 1
ATOM 699 N N . GLY A 1 90 ? 18.002 8.067 -9.872 1.00 91.94 90 GLY A N 1
ATOM 700 C CA . GLY A 1 90 ? 17.950 9.469 -10.291 1.00 91.94 90 GLY A CA 1
ATOM 701 C C . GLY A 1 90 ? 16.515 9.940 -10.536 1.00 91.94 90 GLY A C 1
ATOM 702 O O . GLY A 1 90 ? 15.692 9.914 -9.627 1.00 91.94 90 GLY A O 1
ATOM 703 N N . ALA A 1 91 ? 16.211 10.363 -11.765 1.00 91.81 91 ALA A N 1
ATOM 704 C CA . ALA A 1 91 ? 14.896 10.894 -12.132 1.00 91.81 91 ALA A CA 1
ATOM 705 C C . ALA A 1 91 ? 13.768 9.841 -12.160 1.00 91.81 91 ALA A C 1
ATOM 707 O O . ALA A 1 91 ? 12.602 10.221 -12.174 1.00 91.81 91 ALA A O 1
ATOM 708 N N . SER A 1 92 ? 14.091 8.540 -12.165 1.00 88.25 92 SER A N 1
ATOM 709 C CA . SER A 1 92 ? 13.109 7.440 -12.136 1.00 88.25 92 SER A CA 1
ATOM 710 C C . SER A 1 92 ? 12.903 6.836 -10.745 1.00 88.25 92 SER A C 1
ATOM 712 O O . SER A 1 92 ? 12.359 5.742 -10.623 1.00 88.25 92 SER A O 1
ATOM 714 N N . LEU A 1 93 ? 13.386 7.504 -9.694 1.00 93.25 93 LEU A N 1
ATOM 715 C CA . LEU A 1 93 ? 13.255 7.025 -8.324 1.00 93.25 93 LEU A CA 1
ATOM 716 C C . LEU A 1 93 ? 11.792 7.113 -7.861 1.00 93.25 93 LEU A C 1
ATOM 718 O O . LEU A 1 93 ? 11.222 8.198 -7.765 1.00 93.25 93 LEU A O 1
ATOM 722 N N . GLU A 1 94 ? 11.203 5.971 -7.529 1.00 93.50 94 GLU A N 1
ATOM 723 C CA . GLU A 1 94 ? 9.807 5.841 -7.118 1.00 93.50 94 GLU A CA 1
ATOM 724 C C . GLU A 1 94 ? 9.685 5.179 -5.746 1.00 93.50 94 GLU A C 1
ATOM 726 O O . GLU A 1 94 ? 10.389 4.214 -5.443 1.00 93.50 94 GLU A O 1
ATOM 731 N N . LYS A 1 95 ? 8.731 5.661 -4.939 1.00 95.69 95 LYS A N 1
ATOM 732 C CA . LYS A 1 95 ? 8.292 5.009 -3.699 1.00 95.69 95 LYS A CA 1
ATOM 733 C C . LYS A 1 95 ? 7.197 4.004 -4.016 1.00 95.69 95 LYS A C 1
ATOM 735 O O . LYS A 1 95 ? 6.121 4.388 -4.478 1.00 95.69 95 LYS A O 1
ATOM 740 N N . ARG A 1 96 ? 7.439 2.729 -3.722 1.00 97.75 96 ARG A N 1
ATOM 741 C CA . ARG A 1 96 ? 6.461 1.660 -3.942 1.00 97.75 96 ARG A CA 1
ATOM 742 C C . ARG A 1 96 ? 6.251 0.855 -2.673 1.00 97.75 96 ARG A C 1
ATOM 744 O O . ARG A 1 96 ? 7.198 0.488 -1.990 1.00 97.75 96 ARG A O 1
ATOM 751 N N . TRP A 1 97 ? 4.999 0.563 -2.368 1.00 98.31 97 TRP A N 1
ATOM 752 C CA . TRP A 1 97 ? 4.612 -0.323 -1.285 1.00 98.31 97 TRP A CA 1
ATOM 753 C C . TRP A 1 97 ? 4.488 -1.757 -1.786 1.00 98.31 97 TRP A C 1
ATOM 755 O O . TRP A 1 97 ? 3.915 -1.996 -2.851 1.00 98.31 97 TRP A O 1
ATOM 765 N N . LYS A 1 98 ? 4.987 -2.709 -1.001 1.00 97.25 98 LYS A N 1
ATOM 766 C CA . LYS A 1 98 ? 4.869 -4.152 -1.225 1.00 97.25 98 LYS A CA 1
ATOM 767 C C . LYS A 1 98 ? 4.252 -4.840 -0.021 1.00 97.25 98 LYS A C 1
ATOM 769 O O . LYS A 1 98 ? 4.403 -4.386 1.110 1.00 97.25 98 LYS A O 1
ATOM 774 N N . PHE A 1 99 ? 3.579 -5.956 -0.274 1.00 96.50 99 PHE A N 1
ATOM 775 C CA . PHE A 1 99 ? 3.096 -6.841 0.776 1.00 96.50 99 PHE A CA 1
ATOM 776 C C . PHE A 1 99 ? 4.179 -7.863 1.144 1.00 96.50 99 PHE A C 1
ATOM 778 O O . PHE A 1 99 ? 4.645 -8.600 0.280 1.00 96.50 99 PHE A O 1
ATOM 785 N N . CYS A 1 100 ? 4.545 -7.917 2.425 1.00 94.00 100 CYS A N 1
ATOM 786 C CA . CYS A 1 100 ? 5.605 -8.777 2.964 1.00 94.00 100 CYS A CA 1
ATOM 787 C C . CYS A 1 100 ? 5.147 -9.635 4.158 1.00 94.00 100 CYS A C 1
ATOM 789 O O . CYS A 1 100 ? 5.976 -10.223 4.849 1.00 94.00 100 CYS A O 1
ATOM 791 N N . GLY A 1 101 ? 3.835 -9.745 4.403 1.00 90.62 101 GLY A N 1
ATOM 792 C CA . GLY A 1 101 ? 3.281 -10.383 5.608 1.00 90.62 101 GLY A CA 1
ATOM 793 C C . GLY A 1 101 ? 3.673 -11.852 5.837 1.00 90.62 101 GLY A C 1
ATOM 794 O O . GLY A 1 101 ? 3.578 -12.332 6.961 1.00 90.62 101 GLY A O 1
ATOM 795 N N . PHE A 1 102 ? 4.146 -12.561 4.805 1.00 86.12 102 PHE A N 1
ATOM 796 C CA . PHE A 1 102 ? 4.616 -13.952 4.906 1.00 86.12 102 PHE A CA 1
ATOM 797 C C . PHE A 1 102 ? 6.144 -14.102 4.912 1.00 86.12 102 PHE A C 1
ATOM 799 O O . PHE A 1 102 ? 6.639 -15.221 5.034 1.00 86.12 102 PHE A O 1
ATOM 806 N N . GLU A 1 103 ? 6.913 -13.018 4.774 1.00 84.75 103 GLU A N 1
ATOM 807 C CA . GLU A 1 103 ? 8.381 -13.097 4.735 1.00 84.75 103 GLU A CA 1
ATOM 808 C C . GLU A 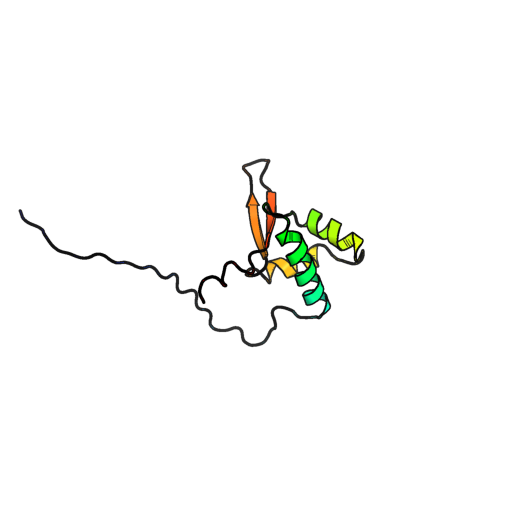1 103 ? 8.963 -13.588 6.070 1.00 84.75 103 GLU A C 1
ATOM 810 O O . GLU A 1 103 ? 9.907 -14.373 6.064 1.00 84.75 103 GLU A O 1
ATOM 815 N N . GLY A 1 104 ? 8.359 -13.204 7.201 1.00 60.34 104 GLY A N 1
ATOM 816 C CA . GLY A 1 104 ? 8.772 -13.635 8.545 1.00 60.34 104 GLY A CA 1
ATOM 817 C C . GLY A 1 104 ? 8.189 -14.975 9.011 1.00 60.34 104 GLY A C 1
ATOM 818 O O . GLY A 1 104 ? 8.641 -15.513 10.014 1.00 60.34 104 GLY A O 1
ATOM 819 N N . LEU A 1 105 ? 7.210 -15.535 8.291 1.00 63.00 105 LEU A N 1
ATOM 820 C CA . LEU A 1 105 ? 6.553 -16.802 8.654 1.00 63.00 105 LEU A CA 1
ATOM 821 C C . LEU A 1 105 ? 7.302 -18.042 8.143 1.00 63.00 105 LEU A C 1
ATOM 823 O O . LEU A 1 105 ? 6.914 -19.162 8.445 1.00 63.00 105 LEU A O 1
ATOM 827 N N . LYS A 1 106 ? 8.389 -17.862 7.385 1.00 55.84 106 LYS A N 1
ATOM 828 C CA . LYS A 1 106 ? 9.216 -18.959 6.850 1.00 55.84 106 LYS A CA 1
ATOM 829 C C . LYS A 1 106 ? 10.209 -19.548 7.868 1.00 55.84 106 LYS A C 1
ATOM 831 O O . LYS A 1 106 ? 11.083 -20.312 7.474 1.00 55.84 106 LYS A O 1
ATOM 836 N N . LEU A 1 107 ? 10.101 -19.175 9.145 1.00 52.28 107 LEU A N 1
ATOM 837 C CA . LEU A 1 107 ? 11.011 -19.579 10.227 1.00 52.28 107 LEU A CA 1
ATOM 838 C C . LEU A 1 107 ? 10.310 -20.373 11.346 1.00 52.28 107 LEU A C 1
ATOM 840 O O . LEU A 1 107 ? 10.826 -20.453 12.457 1.00 52.28 107 LEU A O 1
ATOM 844 N N . THR A 1 108 ? 9.139 -20.954 11.084 1.00 43.66 108 THR A N 1
ATOM 845 C CA . THR A 1 108 ? 8.439 -21.866 12.009 1.00 43.66 108 THR A CA 1
ATOM 846 C C . THR A 1 108 ? 8.036 -23.127 11.265 1.00 43.66 108 THR A C 1
ATOM 848 O O . THR A 1 108 ? 8.176 -24.215 11.861 1.00 43.66 108 THR A O 1
#